Protein AF-A0A7K4X8F5-F1 (afdb_monomer)

Solvent-accessible surface area (backbone atoms only — not comparable to full-atom values): 5891 Å² total; per-residue (Å²): 111,44,58,84,70,80,42,56,49,56,74,64,59,30,58,69,55,46,54,52,52,53,51,60,56,67,73,46,94,66,70,74,73,39,79,41,79,40,18,40,32,22,50,55,76,41,48,46,36,87,91,41,64,58,34,53,42,44,71,49,78,62,76,91,75,71,66,54,91,43,76,33,70,70,69,45,62,57,94,67,77,79,73,85,48,26,86,57,60,47,74,48,64,50,73,51,117

Nearest PDB structures (foldseek):
  8a59-assembly1_A-2  TM=7.654E-01  e=1.125E-05  Homo sapiens
  8ivd-assembly1_A  TM=7.582E-01  e=3.965E-05  Homo sapiens
  8ivd-assembly2_B  TM=7.681E-01  e=1.072E-04  Homo sapiens
  7t4r-assembly1_A  TM=6.699E-01  e=9.942E-02  Homo sapiens

Structure (mmCIF, N/CA/C/O backbone):
data_AF-A0A7K4X8F5-F1
#
_entry.id   AF-A0A7K4X8F5-F1
#
loop_
_atom_site.group_PDB
_atom_site.id
_atom_site.type_symbol
_atom_site.label_atom_id
_atom_site.label_alt_id
_atom_site.label_comp_id
_atom_site.label_asym_id
_atom_site.label_entity_id
_atom_site.label_seq_id
_atom_site.pdbx_PDB_ins_code
_atom_site.Cartn_x
_atom_site.Cartn_y
_atom_site.Cartn_z
_atom_site.occupancy
_atom_site.B_iso_or_equiv
_atom_site.auth_seq_id
_atom_site.auth_comp_id
_atom_site.auth_asym_id
_atom_site.auth_atom_id
_atom_site.pdbx_PDB_model_num
ATOM 1 N N . ALA A 1 1 ? -14.764 1.857 -6.145 1.00 89.81 1 ALA A N 1
ATOM 2 C CA . ALA A 1 1 ? -15.456 2.169 -4.877 1.00 89.81 1 ALA A CA 1
ATOM 3 C C . ALA A 1 1 ? -15.006 3.513 -4.306 1.00 89.81 1 ALA A C 1
ATOM 5 O O . ALA A 1 1 ? -15.840 4.403 -4.241 1.00 89.81 1 ALA A O 1
ATOM 6 N N . CYS A 1 2 ? -13.728 3.702 -3.942 1.00 91.25 2 CYS A N 1
ATOM 7 C CA . CYS A 1 2 ? -13.245 5.007 -3.453 1.00 91.25 2 CYS A CA 1
ATOM 8 C C . CYS A 1 2 ? -13.391 6.116 -4.504 1.00 91.25 2 CYS A C 1
ATOM 10 O O . CYS A 1 2 ? -13.965 7.157 -4.214 1.00 91.25 2 CYS A O 1
ATOM 12 N N . ASP A 1 3 ? -12.986 5.829 -5.742 1.00 90.31 3 ASP A N 1
ATOM 13 C CA . ASP A 1 3 ? -13.074 6.765 -6.871 1.00 90.31 3 ASP A CA 1
ATOM 14 C C . ASP A 1 3 ? -14.508 7.277 -7.119 1.00 90.31 3 ASP A C 1
ATOM 16 O O . ASP A 1 3 ? -14.761 8.473 -7.214 1.00 90.31 3 ASP A O 1
ATOM 20 N N . GLN A 1 4 ? -15.498 6.380 -7.039 1.00 94.06 4 GLN A N 1
ATOM 21 C CA . GLN A 1 4 ? -16.928 6.719 -7.137 1.00 94.06 4 GLN A CA 1
ATOM 22 C C . GLN A 1 4 ? -17.409 7.676 -6.032 1.00 94.06 4 GLN A C 1
ATOM 24 O O . GLN A 1 4 ? -18.453 8.309 -6.172 1.00 94.06 4 GLN A O 1
ATOM 29 N N . ARG A 1 5 ? -16.666 7.775 -4.925 1.00 93.50 5 ARG A N 1
ATOM 30 C CA . ARG A 1 5 ? -16.923 8.685 -3.801 1.00 93.50 5 ARG A CA 1
ATOM 31 C C . ARG A 1 5 ? -16.003 9.910 -3.826 1.00 93.50 5 ARG A C 1
ATOM 33 O O . ARG A 1 5 ? -15.906 10.594 -2.813 1.00 93.50 5 ARG A O 1
ATOM 40 N N . ARG A 1 6 ? -15.361 10.198 -4.967 1.00 89.75 6 ARG A N 1
ATOM 41 C CA . ARG A 1 6 ? -14.396 11.298 -5.149 1.00 89.75 6 ARG A CA 1
ATOM 42 C C . ARG A 1 6 ? -13.201 11.211 -4.192 1.00 89.75 6 ARG A C 1
ATOM 44 O O . ARG A 1 6 ? -12.725 12.228 -3.700 1.00 89.75 6 ARG A O 1
ATOM 51 N N . GLY A 1 7 ? -12.745 9.994 -3.910 1.00 88.06 7 GLY A N 1
ATOM 52 C CA . GLY A 1 7 ? -11.540 9.736 -3.125 1.00 88.06 7 GLY A CA 1
ATOM 53 C C . GLY A 1 7 ? -10.663 8.670 -3.774 1.00 88.06 7 GLY A C 1
ATOM 54 O O . GLY A 1 7 ? -11.037 8.055 -4.769 1.00 88.06 7 GLY A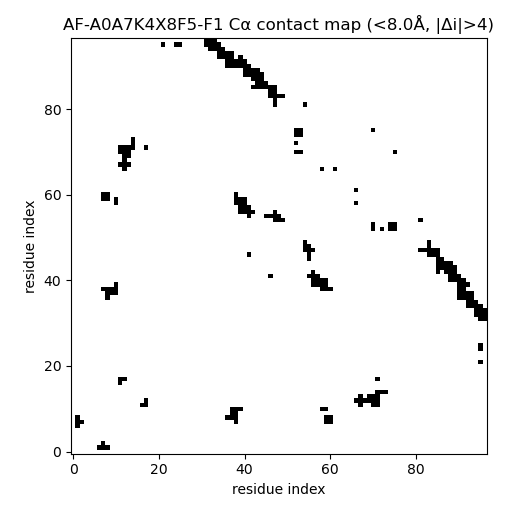 O 1
ATOM 55 N N . SER A 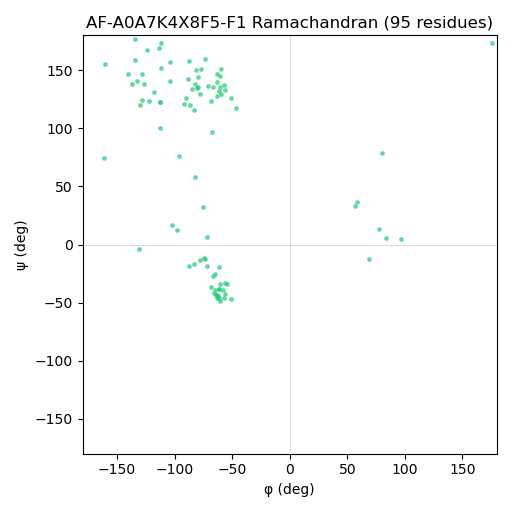1 8 ? -9.508 8.397 -3.180 1.00 90.31 8 SER A N 1
ATOM 56 C CA . SER A 1 8 ? -8.594 7.339 -3.617 1.00 90.31 8 SER A CA 1
ATOM 57 C C . SER A 1 8 ? -8.533 6.206 -2.591 1.00 90.31 8 SER A C 1
ATOM 59 O O . SER A 1 8 ? -9.105 6.287 -1.502 1.00 90.31 8 SER A O 1
ATOM 61 N N . LEU A 1 9 ? -7.839 5.117 -2.927 1.00 91.69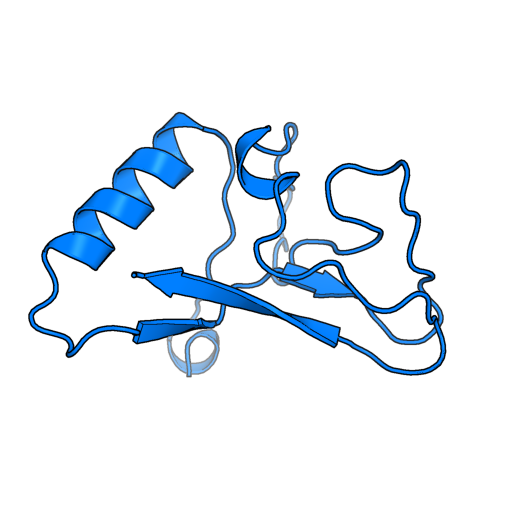 9 LEU A N 1
ATOM 62 C CA . LEU A 1 9 ? -7.343 4.233 -1.874 1.00 91.69 9 LEU A CA 1
ATOM 63 C C . LEU A 1 9 ? -6.385 5.028 -0.973 1.00 91.69 9 LEU A C 1
ATOM 65 O O . LEU A 1 9 ? -5.673 5.911 -1.456 1.00 91.69 9 LEU A O 1
ATOM 69 N N . ALA A 1 10 ? -6.396 4.720 0.323 1.00 88.75 10 ALA A N 1
ATOM 70 C CA . ALA A 1 10 ? -5.602 5.445 1.306 1.00 88.75 10 ALA A CA 1
ATOM 71 C C . ALA A 1 10 ? -4.100 5.294 1.028 1.00 88.75 10 ALA A C 1
ATOM 73 O O . ALA A 1 10 ? -3.623 4.204 0.694 1.00 88.75 10 ALA A O 1
ATOM 74 N N . TRP A 1 11 ? -3.371 6.388 1.196 1.00 88.31 11 TRP A N 1
ATOM 75 C CA . TRP A 1 11 ? -1.917 6.425 1.313 1.00 88.31 11 TRP A CA 1
ATOM 76 C C . TRP A 1 11 ? -1.550 6.874 2.727 1.00 88.31 11 TRP A C 1
ATOM 78 O O . TRP A 1 11 ? -2.429 7.259 3.491 1.00 88.31 11 TRP A O 1
ATOM 88 N N . VAL A 1 12 ? -0.275 6.752 3.095 1.00 87.12 12 VAL A N 1
ATOM 89 C CA . VAL A 1 12 ? 0.201 7.100 4.439 1.00 87.12 12 VAL A CA 1
ATOM 90 C C . VAL A 1 12 ? 1.399 8.033 4.321 1.00 87.12 12 VAL A C 1
ATOM 92 O O . VAL A 1 12 ? 2.379 7.708 3.647 1.00 87.12 12 VAL A O 1
ATOM 95 N N . SER A 1 13 ? 1.301 9.188 4.967 1.00 82.12 13 SER A N 1
ATOM 96 C CA . SER A 1 13 ? 2.224 10.316 4.895 1.00 82.12 13 SER A CA 1
ATOM 97 C C . SER A 1 13 ? 3.387 10.224 5.882 1.00 82.12 13 SER A C 1
ATOM 99 O O . SER A 1 13 ? 4.369 10.943 5.720 1.00 82.12 13 SER A O 1
ATOM 101 N N . GLY A 1 14 ? 3.267 9.397 6.927 1.00 86.75 14 GLY A N 1
ATOM 102 C CA . GLY A 1 14 ? 4.247 9.300 8.008 1.00 86.75 14 GLY A CA 1
ATOM 103 C C . GLY A 1 14 ? 3.828 8.346 9.133 1.00 86.75 14 GLY A C 1
ATOM 104 O O . GLY A 1 14 ? 2.712 7.825 9.151 1.00 86.75 14 GLY A O 1
ATOM 105 N N . GLU A 1 15 ? 4.737 8.111 10.082 1.00 88.69 15 GLU A N 1
ATOM 106 C CA . GLU A 1 15 ? 4.515 7.216 11.234 1.00 88.69 15 GLU A CA 1
ATOM 107 C C . GLU A 1 15 ? 3.305 7.598 12.114 1.00 88.69 15 GLU A C 1
ATOM 109 O O . GLU A 1 15 ? 2.572 6.694 12.534 1.00 88.69 15 GLU A O 1
ATOM 114 N N . PRO A 1 16 ? 3.027 8.895 12.388 1.00 90.56 16 PRO A N 1
ATOM 115 C CA . PRO A 1 16 ? 1.857 9.266 13.182 1.00 90.56 16 PRO A CA 1
ATOM 116 C C . PRO A 1 16 ? 0.539 8.874 12.507 1.00 90.56 16 PRO A C 1
ATOM 118 O O . PRO A 1 16 ? -0.340 8.314 13.159 1.00 90.56 16 PRO A O 1
ATOM 121 N N . GLU A 1 17 ? 0.414 9.110 11.195 1.00 90.19 17 GLU A N 1
ATOM 122 C CA . GLU A 1 17 ? -0.783 8.723 10.440 1.00 90.19 17 GLU A CA 1
ATOM 123 C C . GLU A 1 17 ? -0.930 7.201 10.386 1.00 90.19 17 GLU A C 1
ATOM 125 O O . GLU A 1 17 ? -2.027 6.688 10.602 1.00 90.19 17 GLU A O 1
ATOM 130 N N . LEU A 1 18 ? 0.172 6.470 10.179 1.00 88.81 18 LEU A N 1
ATOM 131 C CA . LEU A 1 18 ? 0.151 5.008 10.199 1.00 88.81 18 LEU A CA 1
ATOM 132 C C . LEU A 1 18 ? -0.386 4.472 11.529 1.00 88.81 18 LEU A C 1
ATOM 134 O O . LEU A 1 18 ? -1.237 3.585 11.543 1.00 88.81 18 LEU A O 1
ATOM 138 N N . SER A 1 19 ? 0.100 5.024 12.641 1.00 89.44 19 SER A N 1
ATOM 139 C CA . SER A 1 19 ? -0.295 4.603 13.987 1.00 89.44 19 SER A CA 1
ATOM 140 C C . SER A 1 19 ? -1.780 4.865 14.247 1.00 89.44 19 SER A C 1
ATOM 142 O O . SER A 1 19 ? -2.478 3.986 14.754 1.00 89.44 19 SER A O 1
ATOM 144 N N . LEU A 1 20 ? -2.280 6.040 13.846 1.00 91.81 20 LEU A N 1
ATOM 145 C CA . LEU A 1 20 ? -3.701 6.384 13.946 1.00 91.81 20 LEU A CA 1
ATOM 146 C C . LEU A 1 20 ? -4.568 5.454 13.090 1.00 91.81 20 LEU A C 1
ATOM 148 O O . LEU A 1 20 ? -5.573 4.934 13.572 1.00 91.81 20 LEU A O 1
ATOM 152 N N . LEU A 1 21 ? -4.164 5.200 11.844 1.00 89.94 21 LEU A N 1
ATOM 153 C CA . LEU A 1 21 ? -4.896 4.330 10.926 1.00 89.94 21 LEU A CA 1
ATOM 154 C C . LEU A 1 21 ? -4.976 2.894 11.458 1.00 89.94 21 LEU A C 1
ATOM 156 O O . LEU A 1 21 ? -6.050 2.299 11.438 1.00 89.94 21 LEU A O 1
ATOM 160 N N . LEU A 1 22 ? -3.875 2.344 11.975 1.00 86.81 22 LEU A N 1
ATOM 161 C CA . LEU A 1 22 ? -3.870 1.004 12.567 1.00 86.81 22 LEU A CA 1
ATOM 162 C C . LEU A 1 22 ? -4.738 0.921 13.831 1.00 86.81 22 LEU A C 1
ATOM 164 O O . LEU A 1 22 ? -5.445 -0.071 13.997 1.00 86.81 22 LEU A O 1
ATOM 168 N N . GLY A 1 23 ? -4.731 1.956 14.679 1.00 89.31 23 GLY A N 1
ATOM 169 C CA . GLY A 1 23 ? -5.612 2.039 15.849 1.00 89.31 23 GLY A CA 1
ATOM 170 C C . GLY A 1 23 ? -7.092 2.018 15.461 1.00 89.31 23 GLY A C 1
ATOM 171 O O . GLY A 1 23 ? -7.845 1.181 15.953 1.00 89.31 23 GLY A O 1
ATOM 172 N N . LEU A 1 24 ? -7.484 2.851 14.492 1.00 90.50 24 LEU A N 1
ATOM 173 C CA . LEU A 1 24 ? -8.859 2.895 13.981 1.00 90.50 24 LEU A CA 1
ATOM 174 C C . LEU A 1 24 ? -9.297 1.564 13.357 1.00 90.50 24 LEU A C 1
ATOM 176 O O . LEU A 1 24 ? -10.442 1.148 13.521 1.00 90.50 24 LEU A O 1
ATOM 180 N N . LEU A 1 25 ? -8.400 0.876 12.643 1.00 88.12 25 LEU A N 1
ATOM 181 C CA . LEU A 1 25 ? -8.696 -0.447 12.092 1.00 88.12 25 LEU A CA 1
ATOM 182 C C . LEU A 1 25 ? -8.845 -1.507 13.192 1.00 88.12 25 LEU A C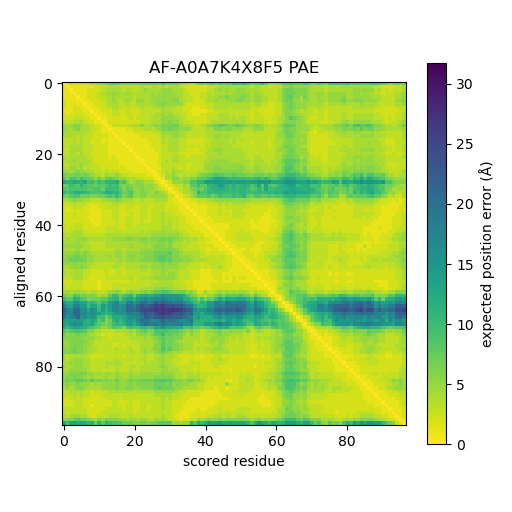 1
ATOM 184 O O . LEU A 1 25 ? -9.705 -2.378 13.068 1.00 88.12 25 LEU A O 1
ATOM 188 N N . ALA A 1 26 ? -8.057 -1.431 14.266 1.00 85.94 26 ALA A N 1
ATOM 189 C CA . ALA A 1 26 ? -8.139 -2.356 15.397 1.00 85.94 26 ALA A CA 1
ATOM 190 C C . ALA A 1 26 ? -9.448 -2.227 16.196 1.00 85.94 26 ALA A C 1
ATOM 192 O O . ALA A 1 26 ? -9.908 -3.206 16.777 1.00 85.94 26 ALA A O 1
ATOM 193 N N . GLU A 1 27 ? -10.078 -1.051 16.190 1.00 88.06 27 GLU A N 1
ATOM 194 C CA . GLU A 1 27 ? -11.398 -0.830 16.799 1.00 88.06 27 GLU A CA 1
ATOM 195 C C . GLU A 1 27 ? -12.551 -1.434 15.979 1.00 88.06 27 GLU A C 1
ATOM 197 O O . GLU A 1 27 ? -13.684 -1.532 16.459 1.00 88.06 27 GLU A O 1
ATOM 202 N N . THR A 1 28 ? -12.295 -1.857 14.737 1.00 84.12 28 THR A N 1
ATOM 203 C CA . THR A 1 28 ? -13.332 -2.489 13.919 1.00 84.12 28 THR A CA 1
ATOM 204 C C . THR A 1 28 ? -13.658 -3.888 14.444 1.00 84.12 28 THR A C 1
ATOM 206 O O . THR A 1 28 ? -12.775 -4.693 14.717 1.00 84.12 28 THR A O 1
ATOM 209 N N . ALA A 1 29 ? -14.948 -4.230 14.520 1.00 78.81 29 ALA A N 1
ATOM 210 C CA . ALA A 1 29 ? -15.414 -5.569 14.904 1.00 78.81 29 ALA A CA 1
ATOM 211 C C . ALA A 1 29 ? -15.237 -6.616 13.777 1.00 78.81 29 ALA A C 1
ATOM 213 O O . ALA A 1 29 ? -16.068 -7.513 13.608 1.00 78.81 29 ALA A O 1
ATOM 214 N N . LEU A 1 30 ? -14.195 -6.474 12.952 1.00 83.50 30 LEU A N 1
ATOM 215 C CA . LEU A 1 30 ? -13.909 -7.388 11.854 1.00 83.50 30 LEU A CA 1
ATOM 216 C C . LEU A 1 30 ? -13.188 -8.639 12.383 1.00 83.50 30 LEU A C 1
ATOM 218 O O . LEU A 1 30 ? -12.236 -8.515 13.152 1.00 83.50 30 LEU A O 1
ATOM 222 N N . PRO A 1 31 ? -13.592 -9.852 11.961 1.00 83.62 31 PRO A N 1
ATOM 223 C CA . PRO A 1 31 ? -12.869 -11.068 12.310 1.00 83.62 31 PRO A CA 1
ATOM 224 C C . PRO A 1 31 ? -11.424 -11.024 11.799 1.00 83.62 31 PRO A C 1
ATOM 226 O O . PRO A 1 31 ? -11.186 -10.770 10.616 1.00 83.62 31 PRO A O 1
ATOM 229 N N . ALA A 1 32 ? -10.462 -11.305 12.679 1.00 84.00 32 ALA A N 1
ATOM 230 C CA . ALA A 1 32 ? -9.054 -11.394 12.313 1.00 84.00 32 ALA A CA 1
ATOM 231 C C . ALA A 1 32 ? -8.717 -12.761 11.665 1.00 84.00 32 ALA A C 1
ATOM 233 O O . ALA A 1 32 ? -9.251 -13.789 12.095 1.00 84.00 32 ALA A O 1
ATOM 234 N N . PRO A 1 33 ? -7.813 -12.810 10.661 1.00 85.88 33 PRO A N 1
ATOM 235 C CA . PRO A 1 33 ? -7.100 -11.674 10.080 1.00 85.88 33 PRO A CA 1
ATOM 236 C C . PRO A 1 33 ? -7.956 -10.899 9.066 1.00 85.88 33 PRO A C 1
ATOM 238 O O . PRO A 1 33 ? -8.559 -11.491 8.170 1.00 85.88 33 PRO A O 1
ATOM 241 N N . ALA A 1 34 ? -7.923 -9.568 9.149 1.00 88.88 34 ALA A N 1
ATOM 242 C CA . 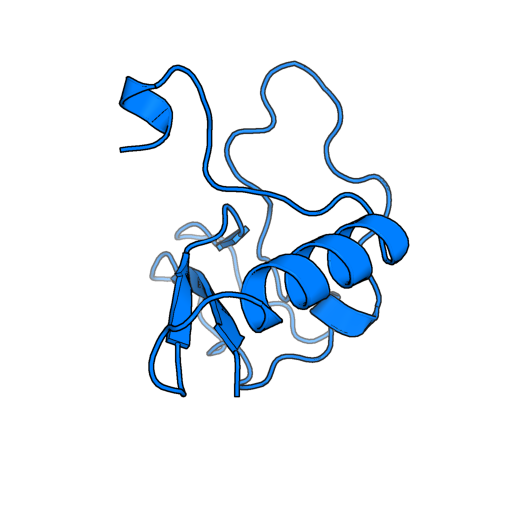ALA A 1 34 ? -8.583 -8.684 8.189 1.00 88.88 34 ALA A CA 1
ATOM 243 C C . ALA A 1 34 ? -7.557 -8.058 7.230 1.00 88.88 34 ALA A C 1
ATOM 245 O O . ALA A 1 34 ? -6.445 -7.704 7.630 1.00 88.88 34 ALA A O 1
ATOM 246 N N . LEU A 1 35 ? -7.924 -7.936 5.951 1.00 91.19 35 LEU A N 1
ATOM 247 C CA . LEU A 1 35 ? -7.077 -7.366 4.900 1.00 91.19 35 LEU A CA 1
ATOM 248 C C . LEU A 1 35 ? -7.732 -6.117 4.314 1.00 91.19 35 LEU A C 1
ATOM 250 O O . LEU A 1 35 ? -8.893 -6.152 3.907 1.00 91.19 35 LEU A O 1
ATOM 254 N N . PHE A 1 36 ? -6.959 -5.040 4.209 1.00 91.62 36 PHE A N 1
ATOM 255 C CA . PHE A 1 36 ? -7.421 -3.755 3.697 1.00 91.62 36 PHE A CA 1
ATOM 256 C C . PHE A 1 36 ? -6.571 -3.334 2.503 1.00 91.62 36 PHE A C 1
ATOM 258 O O . PHE A 1 36 ? -5.348 -3.233 2.602 1.00 91.62 36 PHE A O 1
ATOM 265 N N . TRP A 1 37 ? -7.214 -3.081 1.362 1.00 94.00 37 TRP A N 1
ATOM 266 C CA . TRP A 1 37 ? -6.539 -2.507 0.200 1.00 94.00 37 TRP A CA 1
ATOM 267 C C . TRP A 1 37 ? -6.097 -1.073 0.486 1.00 94.00 37 TRP A C 1
ATOM 269 O O . TRP A 1 37 ? -6.878 -0.265 0.985 1.00 94.00 37 TRP A O 1
ATOM 279 N N . VAL A 1 38 ? -4.864 -0.753 0.103 1.00 92.44 38 VAL A N 1
ATOM 280 C CA . VAL A 1 38 ? -4.295 0.599 0.160 1.00 92.44 38 VAL A CA 1
ATOM 281 C C . VAL A 1 38 ? -3.808 1.026 -1.220 1.00 92.44 38 VAL A C 1
ATOM 283 O O . VAL A 1 38 ? -3.694 0.206 -2.131 1.00 92.44 38 VAL A O 1
ATOM 286 N N . GLY A 1 39 ? -3.509 2.312 -1.387 1.00 92.69 39 GLY A N 1
ATOM 287 C CA . GLY A 1 39 ? -3.062 2.892 -2.653 1.00 92.69 39 GLY A CA 1
ATOM 288 C C . GLY A 1 39 ? -1.642 2.499 -3.062 1.00 92.69 39 GLY A C 1
ATOM 289 O O . GLY A 1 39 ? -1.128 3.051 -4.023 1.00 92.69 39 GLY A O 1
ATOM 290 N N . LEU A 1 40 ? -0.983 1.583 -2.350 1.00 93.25 40 LEU A N 1
ATOM 291 C CA . LEU A 1 40 ? 0.394 1.188 -2.621 1.00 93.25 40 LEU A CA 1
ATOM 292 C C . LEU A 1 40 ? 0.449 0.134 -3.735 1.00 93.25 40 LEU A C 1
ATOM 294 O O . LEU A 1 40 ? -0.028 -0.998 -3.577 1.00 93.25 40 LEU A O 1
ATOM 298 N N . LYS A 1 41 ? 1.065 0.491 -4.861 1.00 94.25 41 LYS A N 1
ATOM 299 C CA . LYS A 1 41 ? 1.113 -0.337 -6.068 1.00 94.25 41 LYS A CA 1
ATOM 300 C C . LYS A 1 41 ? 2.478 -0.267 -6.734 1.00 94.25 41 LYS A C 1
ATOM 302 O O . LYS A 1 41 ? 3.149 0.757 -6.735 1.00 94.25 41 LYS A O 1
ATOM 307 N N . ARG A 1 42 ? 2.878 -1.375 -7.345 1.00 94.94 42 ARG A N 1
ATOM 308 C CA . ARG A 1 42 ? 3.988 -1.440 -8.289 1.00 94.94 42 ARG A CA 1
ATOM 309 C C . ARG A 1 42 ? 3.423 -1.757 -9.661 1.00 94.94 42 ARG A C 1
ATOM 311 O O . ARG A 1 42 ? 2.755 -2.780 -9.831 1.00 94.94 42 ARG A O 1
ATOM 318 N N . ASN A 1 43 ? 3.691 -0.897 -10.632 1.00 94.75 43 ASN A N 1
ATOM 319 C CA . ASN A 1 43 ? 3.231 -1.095 -12.000 1.00 94.75 43 ASN A CA 1
ATOM 320 C C . ASN A 1 43 ? 4.024 -2.209 -12.702 1.00 94.75 43 ASN A C 1
ATOM 322 O O . ASN A 1 43 ? 5.124 -2.582 -12.286 1.00 94.75 43 ASN A O 1
ATOM 326 N N . ALA A 1 44 ? 3.453 -2.774 -13.770 1.00 95.38 44 ALA A N 1
ATOM 327 C CA . ALA A 1 44 ? 4.240 -3.599 -14.683 1.00 95.38 44 ALA A CA 1
ATOM 328 C C . ALA A 1 44 ? 5.384 -2.745 -15.258 1.00 95.38 44 ALA A C 1
ATOM 330 O O . ALA A 1 44 ? 5.243 -1.530 -15.368 1.00 95.38 44 ALA A O 1
ATOM 331 N N . SER A 1 45 ? 6.509 -3.369 -15.598 1.00 94.94 45 SER A N 1
ATOM 332 C CA . SER A 1 45 ? 7.809 -2.760 -15.936 1.00 94.94 45 SER A CA 1
ATOM 333 C C . SER A 1 45 ? 8.568 -2.072 -14.789 1.00 94.94 45 SER A C 1
ATOM 335 O O . SER A 1 45 ? 9.770 -1.855 -14.922 1.00 94.94 45 SER A O 1
ATOM 337 N N . THR A 1 46 ? 7.949 -1.830 -13.628 1.00 94.75 46 THR A N 1
ATOM 338 C CA . THR A 1 46 ? 8.664 -1.375 -12.424 1.00 94.75 46 THR A CA 1
ATOM 339 C C . THR A 1 46 ? 9.198 -2.581 -11.647 1.00 94.75 46 THR A C 1
ATOM 341 O O . THR A 1 46 ? 8.437 -3.459 -11.227 1.00 94.75 46 THR A O 1
ATOM 344 N N . CYS A 1 47 ? 10.517 -2.653 -11.467 1.00 94.25 47 CYS A N 1
ATOM 345 C CA . CYS A 1 47 ? 11.183 -3.768 -10.794 1.00 94.25 47 CYS A CA 1
ATOM 346 C C . CYS A 1 47 ? 11.053 -3.707 -9.268 1.00 94.25 47 CYS A C 1
ATOM 348 O O . CYS A 1 47 ? 11.004 -2.638 -8.666 1.00 94.25 47 CYS A O 1
ATOM 350 N N . THR A 1 48 ? 11.071 -4.877 -8.622 1.00 95.44 48 THR A N 1
ATOM 351 C CA . THR A 1 48 ? 11.334 -4.947 -7.179 1.00 95.44 48 THR A CA 1
ATOM 352 C C . THR A 1 48 ? 12.779 -4.563 -6.892 1.00 95.44 48 THR A C 1
ATOM 354 O O . THR A 1 48 ? 13.693 -5.239 -7.365 1.00 95.44 48 THR A O 1
ATOM 357 N N . HIS A 1 49 ? 12.989 -3.561 -6.045 1.00 93.31 49 HIS A N 1
ATOM 358 C CA . HIS A 1 49 ? 14.312 -3.192 -5.541 1.00 93.31 49 HIS A CA 1
ATOM 359 C C . HIS A 1 49 ? 14.383 -3.479 -4.039 1.00 93.31 49 HIS A C 1
ATOM 361 O O . HIS A 1 49 ? 13.865 -2.700 -3.249 1.00 93.31 49 HIS A O 1
ATOM 367 N N . ALA A 1 50 ? 14.992 -4.606 -3.650 1.00 90.81 50 ALA A N 1
ATOM 368 C CA . ALA A 1 50 ? 15.028 -5.077 -2.255 1.00 90.81 50 ALA A CA 1
ATOM 369 C C . ALA A 1 50 ? 15.573 -4.028 -1.268 1.00 90.81 50 ALA A C 1
ATOM 371 O O . ALA A 1 50 ? 15.088 -3.913 -0.149 1.00 90.81 50 ALA A O 1
ATOM 372 N N . GLU A 1 51 ? 16.518 -3.215 -1.731 1.00 90.12 51 GLU A N 1
ATOM 373 C CA . GLU A 1 51 ? 17.185 -2.191 -0.924 1.00 90.12 51 GLU A CA 1
ATOM 374 C C . GLU A 1 51 ? 16.340 -0.921 -0.721 1.00 90.12 51 GLU A C 1
ATOM 376 O O . GLU A 1 51 ? 16.664 -0.081 0.113 1.00 90.12 51 GLU A O 1
ATOM 381 N N . GLN A 1 52 ? 15.253 -0.743 -1.482 1.00 90.44 52 GLN A N 1
ATOM 382 C CA . GLN A 1 52 ? 14.373 0.420 -1.346 1.00 90.44 52 GLN A CA 1
ATOM 383 C C . GLN A 1 52 ? 13.285 0.155 -0.296 1.00 90.44 52 GLN A C 1
ATOM 385 O O . GLN A 1 52 ? 12.721 -0.944 -0.288 1.00 90.44 52 GLN A O 1
ATOM 390 N N . PRO A 1 53 ? 12.885 1.146 0.526 1.00 88.94 53 PRO A N 1
ATOM 391 C CA . PRO A 1 53 ? 11.907 0.953 1.603 1.00 88.94 53 PRO A CA 1
ATOM 392 C C . PRO A 1 53 ? 10.605 0.275 1.153 1.00 88.94 53 PRO A C 1
ATOM 394 O O . PRO A 1 53 ? 10.180 -0.712 1.746 1.00 88.94 53 PRO A O 1
ATOM 397 N N . LEU A 1 54 ? 10.019 0.730 0.042 1.00 92.56 54 LEU A N 1
ATOM 398 C CA . LEU A 1 54 ? 8.775 0.176 -0.507 1.00 92.56 54 LEU A CA 1
ATOM 399 C C . LEU A 1 54 ? 9.000 -0.824 -1.640 1.00 92.56 54 LEU A C 1
ATOM 401 O O . LEU A 1 54 ? 8.054 -1.189 -2.327 1.00 92.56 54 LEU A O 1
ATOM 405 N N . ARG A 1 55 ? 10.234 -1.287 -1.861 1.00 94.94 55 ARG A N 1
ATOM 406 C CA . ARG A 1 55 ? 10.542 -2.349 -2.832 1.00 94.94 55 ARG A CA 1
ATOM 407 C C . ARG A 1 55 ? 10.082 -2.044 -4.264 1.00 94.94 55 ARG A C 1
ATOM 409 O O . ARG A 1 55 ? 9.706 -2.956 -5.002 1.00 94.94 55 ARG A O 1
ATOM 416 N N . GLY A 1 56 ? 10.106 -0.771 -4.659 1.00 93.25 56 GLY A N 1
ATOM 417 C CA . GLY A 1 56 ? 9.638 -0.293 -5.965 1.00 93.25 56 GLY A CA 1
ATOM 418 C C . GLY A 1 56 ? 8.128 -0.035 -6.062 1.00 93.25 56 GLY A C 1
ATOM 419 O O . GLY A 1 56 ? 7.645 0.254 -7.152 1.00 93.25 56 GLY A O 1
ATOM 420 N N . PHE A 1 57 ? 7.371 -0.149 -4.967 1.00 94.19 57 PHE A N 1
ATOM 421 C CA . PHE A 1 57 ? 5.979 0.300 -4.913 1.00 94.19 57 PHE A CA 1
ATOM 422 C C . PHE A 1 57 ? 5.903 1.815 -4.673 1.00 94.19 57 PHE A C 1
ATOM 424 O O . PHE A 1 57 ? 6.751 2.391 -3.991 1.00 94.19 57 PHE A O 1
ATOM 431 N N . SER A 1 58 ? 4.847 2.433 -5.191 1.00 90.69 58 SER A N 1
ATOM 432 C CA . SER A 1 58 ? 4.514 3.849 -5.042 1.00 90.69 58 SER A CA 1
ATOM 433 C C . SER A 1 58 ? 3.033 4.024 -4.703 1.00 90.69 58 SER A C 1
ATOM 435 O O . SER A 1 58 ? 2.217 3.137 -4.961 1.00 90.69 58 SER A O 1
ATOM 437 N N . TRP A 1 59 ? 2.680 5.166 -4.118 1.00 90.00 59 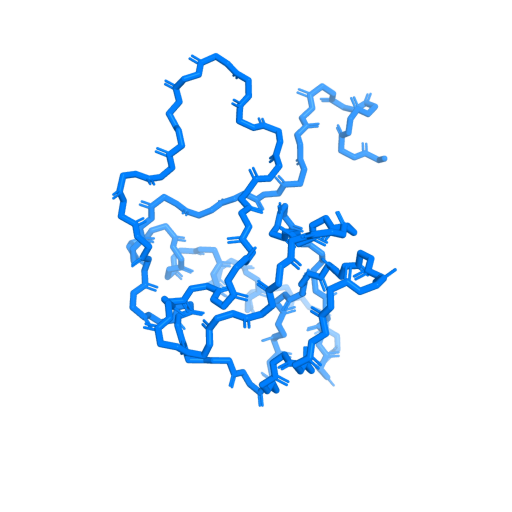TRP A N 1
ATOM 438 C CA . TRP A 1 59 ? 1.292 5.520 -3.827 1.00 90.00 59 TRP A CA 1
ATOM 439 C C . TRP A 1 59 ? 0.574 6.008 -5.091 1.00 90.00 59 TRP A C 1
ATOM 441 O O . TRP A 1 59 ? 1.069 6.889 -5.790 1.00 90.00 59 TRP A O 1
ATOM 451 N N . GLU A 1 60 ? -0.594 5.443 -5.380 1.00 86.56 60 GLU A N 1
ATOM 452 C CA . GLU A 1 60 ? -1.495 5.877 -6.453 1.00 86.56 60 GLU A CA 1
ATOM 453 C C . GLU A 1 60 ? -2.441 6.980 -5.946 1.00 86.56 60 GLU A C 1
ATOM 455 O O . GLU A 1 60 ? -2.722 7.072 -4.751 1.00 86.56 60 GLU A O 1
ATOM 460 N N . GLY A 1 61 ? -2.987 7.790 -6.858 1.00 72.44 61 GLY A N 1
ATOM 461 C CA . GLY A 1 61 ? -3.989 8.811 -6.515 1.00 72.44 61 GLY A CA 1
ATOM 462 C C . GLY A 1 61 ? -3.425 10.075 -5.861 1.00 72.44 61 GLY A C 1
ATOM 463 O O . GLY A 1 61 ? -4.187 10.884 -5.343 1.00 72.44 61 GLY A O 1
ATOM 464 N N . VAL A 1 62 ? -2.105 10.269 -5.910 1.00 70.12 62 VAL A N 1
ATOM 465 C CA . VAL A 1 62 ? -1.437 11.512 -5.503 1.00 70.12 62 VAL A CA 1
ATOM 466 C C . VAL A 1 62 ? -1.499 12.538 -6.649 1.00 70.12 62 VAL A C 1
ATOM 468 O O . VAL A 1 62 ? -0.478 12.977 -7.177 1.00 70.12 62 VAL A O 1
ATOM 471 N N . GLU A 1 63 ? -2.698 12.896 -7.100 1.00 55.75 63 GLU A N 1
ATOM 472 C CA . GLU A 1 63 ? -2.876 14.033 -8.011 1.00 55.75 63 GLU A CA 1
ATOM 473 C C . GLU A 1 63 ? -2.968 15.326 -7.186 1.00 55.75 63 GLU A C 1
ATOM 475 O O . GLU A 1 63 ? -3.657 15.372 -6.171 1.00 55.75 63 GLU A O 1
ATOM 480 N N . GLY A 1 64 ? -2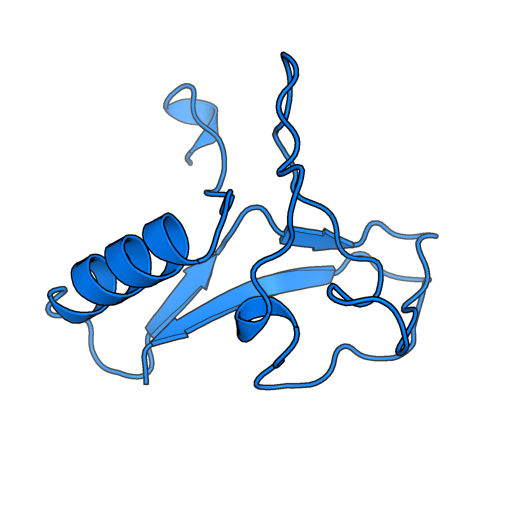.251 16.381 -7.587 1.00 54.19 64 GLY A N 1
ATOM 481 C CA . GLY A 1 6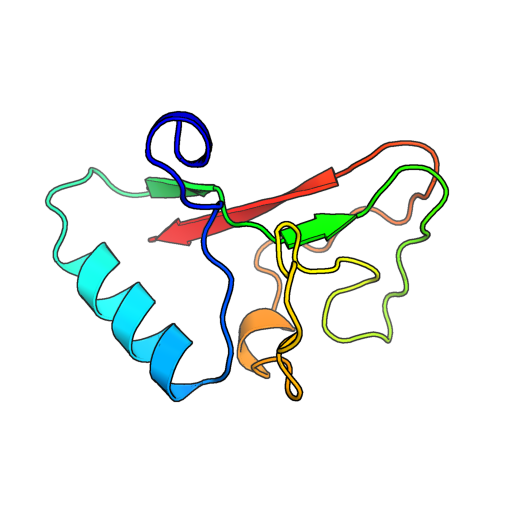4 ? -2.288 17.680 -6.892 1.00 54.19 64 GLY A CA 1
ATOM 482 C C . GLY A 1 64 ? -1.163 17.942 -5.884 1.00 54.19 64 GLY A C 1
ATOM 483 O O . GLY A 1 64 ? -1.144 19.006 -5.278 1.00 54.19 64 GLY A O 1
ATOM 484 N N . GLY A 1 65 ? -0.185 17.037 -5.771 1.00 53.56 65 GLY A N 1
ATOM 485 C CA . GLY A 1 65 ? 1.106 17.342 -5.154 1.00 53.56 65 GLY A CA 1
ATOM 486 C C . GLY A 1 65 ? 1.124 17.331 -3.628 1.00 53.56 65 GLY A C 1
ATOM 487 O O . GLY A 1 65 ? 1.220 18.376 -3.009 1.00 53.56 65 GLY A O 1
ATOM 488 N N . THR A 1 66 ? 1.184 16.133 -3.054 1.00 57.12 66 THR A N 1
ATOM 489 C CA . THR A 1 66 ? 1.994 15.814 -1.864 1.00 57.12 66 THR A CA 1
ATOM 490 C C . THR A 1 66 ? 2.149 14.299 -1.816 1.00 57.12 66 THR A C 1
ATOM 492 O O . THR A 1 66 ? 1.508 13.601 -1.036 1.00 57.12 66 THR A O 1
ATOM 495 N N . ALA A 1 67 ? 2.998 13.753 -2.693 1.00 56.69 67 ALA A N 1
ATOM 496 C CA . ALA A 1 67 ? 3.487 12.399 -2.447 1.00 56.69 67 ALA A CA 1
ATOM 497 C C . ALA A 1 67 ? 4.162 12.426 -1.068 1.00 56.69 67 ALA A C 1
ATOM 499 O O . ALA A 1 67 ? 4.861 13.409 -0.795 1.00 56.69 67 ALA A O 1
ATOM 500 N N . PRO A 1 68 ? 3.948 11.422 -0.198 1.00 64.12 68 PRO A N 1
ATOM 501 C CA . PRO A 1 68 ? 4.615 11.362 1.095 1.00 64.12 68 PRO A CA 1
ATOM 502 C C . PRO A 1 68 ? 6.106 11.647 0.923 1.00 64.12 68 PRO A C 1
ATOM 504 O O . PRO A 1 68 ? 6.791 10.925 0.197 1.00 64.12 68 PRO A O 1
ATOM 507 N N . GLN A 1 69 ? 6.592 12.733 1.533 1.00 60.34 69 GLN A N 1
ATOM 508 C CA . GLN A 1 69 ? 8.018 13.073 1.493 1.00 60.34 69 GLN A CA 1
ATOM 509 C C . GLN A 1 69 ? 8.845 12.012 2.224 1.00 60.34 69 GLN A C 1
ATOM 511 O O . GLN A 1 69 ? 10.012 11.800 1.902 1.00 60.34 69 GLN A O 1
ATOM 516 N N . GLU A 1 70 ? 8.213 11.309 3.164 1.00 74.19 70 GLU A N 1
ATOM 517 C CA . GLU A 1 70 ? 8.816 10.273 3.979 1.00 74.19 70 GLU A CA 1
ATOM 518 C C . GLU A 1 70 ? 7.999 8.985 3.884 1.00 74.19 70 GLU A C 1
ATOM 520 O O . GLU A 1 70 ? 6.768 8.985 3.908 1.00 74.19 70 GLU A O 1
ATOM 525 N N . VAL A 1 71 ? 8.703 7.860 3.775 1.00 83.56 71 VAL A N 1
ATOM 526 C CA . VAL A 1 71 ? 8.101 6.537 3.921 1.00 83.56 71 VAL A CA 1
ATOM 527 C C . VAL A 1 71 ? 8.229 6.144 5.391 1.00 83.56 71 VAL A C 1
ATOM 529 O O . VAL A 1 71 ? 9.365 6.037 5.859 1.00 83.56 71 VAL A O 1
ATOM 532 N N . PRO A 1 72 ? 7.121 5.871 6.107 1.00 87.00 72 PRO A N 1
ATOM 533 C CA . PRO A 1 72 ? 7.191 5.308 7.451 1.00 87.00 72 PRO A CA 1
ATOM 534 C C . PRO A 1 72 ? 8.093 4.065 7.455 1.00 87.00 72 PRO A C 1
ATOM 536 O O . PRO A 1 72 ? 7.885 3.133 6.672 1.00 87.00 72 PRO A O 1
ATOM 539 N N . ALA A 1 73 ? 9.093 4.031 8.334 1.00 86.06 73 ALA A N 1
ATOM 540 C CA . ALA A 1 73 ? 10.011 2.908 8.484 1.00 86.06 73 ALA A CA 1
ATOM 541 C C . ALA A 1 73 ? 9.262 1.593 8.763 1.00 86.06 73 ALA A C 1
ATOM 543 O O . ALA A 1 73 ? 9.682 0.529 8.292 1.00 86.06 73 ALA A O 1
ATOM 544 N N . ALA A 1 74 ? 8.129 1.659 9.467 1.00 85.81 74 ALA A N 1
ATOM 545 C CA . ALA A 1 74 ? 7.250 0.516 9.691 1.00 85.81 74 ALA A CA 1
ATOM 546 C C . ALA A 1 74 ? 6.694 -0.090 8.384 1.00 85.81 74 ALA A C 1
ATOM 548 O O . ALA A 1 74 ? 6.591 -1.312 8.289 1.00 85.81 74 ALA A O 1
ATOM 549 N N . LEU A 1 75 ? 6.431 0.711 7.341 1.00 87.12 75 LEU A N 1
ATOM 550 C CA . LEU A 1 75 ? 6.000 0.196 6.030 1.00 87.12 75 LEU A CA 1
ATOM 551 C C . LEU A 1 75 ? 7.125 -0.505 5.257 1.00 87.12 75 LEU A C 1
ATOM 553 O O . LEU A 1 75 ? 6.853 -1.303 4.362 1.00 87.12 75 LEU A O 1
ATOM 557 N N . GLY A 1 76 ? 8.387 -0.261 5.617 1.00 87.62 76 GLY A N 1
ATOM 558 C CA . GLY A 1 76 ? 9.528 -1.001 5.073 1.00 87.62 76 GLY A CA 1
ATOM 559 C C . GLY A 1 76 ? 9.654 -2.434 5.606 1.00 87.62 76 GLY A C 1
ATOM 560 O O . GLY A 1 76 ? 10.421 -3.230 5.050 1.00 87.62 76 GLY A O 1
ATOM 561 N N . ARG A 1 77 ? 8.906 -2.776 6.666 1.00 88.94 77 ARG A N 1
ATOM 562 C CA . ARG A 1 77 ? 8.882 -4.097 7.309 1.00 88.94 77 ARG A CA 1
ATOM 563 C C . ARG A 1 77 ? 7.720 -4.929 6.767 1.00 88.94 77 ARG A C 1
ATOM 565 O O . ARG A 1 77 ? 6.691 -5.101 7.414 1.00 88.94 77 ARG A O 1
ATOM 572 N N . TRP A 1 78 ? 7.889 -5.444 5.555 1.00 91.69 78 TRP A N 1
ATOM 573 C CA . TRP A 1 78 ? 6.874 -6.259 4.894 1.00 91.69 78 TRP A CA 1
ATOM 574 C C . TRP A 1 78 ? 6.606 -7.555 5.665 1.00 91.69 78 TRP A C 1
ATOM 576 O O . TRP A 1 78 ? 7.524 -8.327 5.928 1.00 91.69 78 TRP A O 1
ATOM 586 N N . LEU A 1 79 ? 5.333 -7.835 5.965 1.00 91.94 79 LEU A N 1
ATOM 587 C CA . LEU A 1 79 ? 4.932 -9.123 6.545 1.00 91.94 79 LEU A CA 1
ATOM 588 C C . LEU A 1 79 ? 5.266 -10.292 5.605 1.00 91.94 79 LEU A C 1
ATOM 590 O O . LEU A 1 79 ? 5.667 -11.366 6.045 1.00 91.94 79 LEU A O 1
ATOM 594 N N . GLN A 1 80 ? 5.086 -10.073 4.302 1.00 92.56 80 GLN A N 1
ATOM 595 C CA . GLN A 1 80 ? 5.517 -10.980 3.250 1.00 92.56 80 GLN A CA 1
ATOM 596 C C . GLN A 1 80 ? 6.3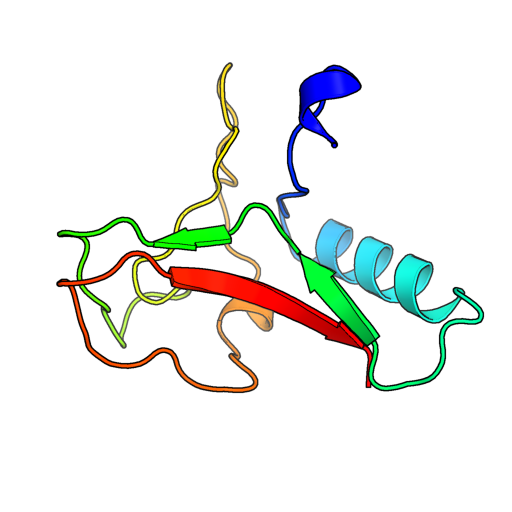01 -10.186 2.210 1.00 92.56 80 GLN A C 1
ATOM 598 O O . GLN A 1 80 ? 5.764 -9.270 1.588 1.00 92.56 80 GLN A O 1
ATOM 603 N N . GLU A 1 81 ? 7.563 -10.562 2.012 1.00 93.75 81 GLU A N 1
ATOM 604 C CA . GLU A 1 81 ? 8.456 -9.864 1.092 1.00 93.75 81 GLU A CA 1
ATOM 605 C C . GLU A 1 81 ? 7.923 -9.922 -0.357 1.00 93.75 81 GLU A C 1
ATOM 607 O O . GLU A 1 81 ? 7.570 -11.007 -0.848 1.00 93.75 81 GLU A O 1
ATOM 612 N N . PRO A 1 82 ? 7.870 -8.788 -1.083 1.00 94.25 82 PRO A N 1
ATOM 613 C CA . PRO A 1 82 ? 7.423 -8.779 -2.466 1.00 94.25 82 PRO A CA 1
ATOM 614 C C . PRO A 1 82 ? 8.297 -9.657 -3.363 1.00 94.25 82 PRO A C 1
ATOM 616 O O . PRO A 1 82 ? 9.526 -9.582 -3.364 1.00 94.25 82 PRO A O 1
ATOM 619 N N . ARG A 1 83 ? 7.658 -10.456 -4.225 1.00 92.75 83 ARG A N 1
ATOM 620 C CA . ARG A 1 83 ? 8.371 -11.251 -5.236 1.00 92.75 83 ARG A CA 1
ATOM 621 C C . ARG A 1 83 ? 9.240 -10.350 -6.118 1.00 92.75 83 ARG A C 1
ATOM 623 O O . ARG A 1 83 ? 8.748 -9.345 -6.640 1.00 92.75 83 ARG A O 1
ATOM 630 N N . ARG A 1 84 ? 10.501 -10.744 -6.339 1.00 93.56 84 ARG A N 1
ATOM 631 C CA . ARG A 1 84 ? 11.441 -10.089 -7.269 1.00 93.56 84 ARG A CA 1
ATOM 632 C C . ARG A 1 84 ? 10.968 -10.272 -8.712 1.00 93.56 84 ARG A C 1
ATOM 634 O O . ARG A 1 84 ? 11.153 -11.330 -9.301 1.00 93.56 84 ARG A O 1
ATOM 641 N N . SER A 1 85 ? 10.266 -9.277 -9.247 1.00 91.81 85 SER A N 1
ATOM 642 C CA . SER A 1 85 ? 9.632 -9.337 -10.566 1.00 91.81 85 SER A CA 1
ATOM 643 C C . SER A 1 85 ? 9.327 -7.930 -11.078 1.00 91.81 85 SER A C 1
ATOM 645 O O . SER A 1 85 ? 9.131 -7.014 -10.284 1.00 91.81 85 SER A O 1
ATOM 647 N N . CYS A 1 86 ? 9.239 -7.779 -12.397 1.00 95.50 86 CYS A N 1
ATOM 648 C CA . CYS A 1 86 ? 8.811 -6.554 -13.078 1.00 95.50 86 CYS A CA 1
ATOM 649 C C . CYS A 1 86 ? 7.734 -6.803 -14.141 1.00 95.50 86 CYS A C 1
ATOM 651 O O . CYS A 1 86 ? 7.213 -5.865 -14.726 1.00 95.50 86 CYS A O 1
ATOM 653 N N . VAL A 1 87 ? 7.360 -8.058 -14.397 1.00 96.56 87 VAL A N 1
ATOM 654 C CA . VAL A 1 87 ? 6.479 -8.399 -15.530 1.00 96.56 87 VAL A CA 1
ATOM 655 C C . VAL A 1 87 ? 4.993 -8.219 -15.224 1.00 96.56 87 VAL A C 1
ATOM 657 O O . VAL A 1 87 ? 4.173 -8.181 -16.130 1.00 96.56 87 VAL A O 1
ATOM 660 N N . SER A 1 88 ? 4.628 -8.128 -13.943 1.00 95.94 88 SER A N 1
ATOM 661 C CA . SER A 1 88 ? 3.238 -8.000 -13.498 1.00 95.94 88 SER A CA 1
ATOM 662 C C . SER A 1 88 ? 3.104 -6.886 -12.475 1.00 95.94 88 SER A C 1
ATOM 664 O O . SER A 1 88 ? 3.960 -6.746 -11.591 1.00 95.94 88 SER A O 1
ATOM 666 N N . ALA A 1 89 ? 2.005 -6.140 -12.581 1.00 95.75 89 ALA A N 1
ATOM 667 C CA . ALA A 1 89 ? 1.609 -5.199 -11.551 1.00 95.75 89 ALA A CA 1
ATOM 668 C C . ALA A 1 89 ? 1.294 -5.943 -10.245 1.00 95.75 89 ALA A C 1
ATOM 670 O O . ALA A 1 89 ? 0.826 -7.089 -10.254 1.00 95.75 89 ALA A O 1
ATOM 671 N N . ARG A 1 90 ? 1.575 -5.300 -9.114 1.00 95.81 90 ARG A N 1
ATOM 672 C CA . ARG A 1 90 ? 1.306 -5.825 -7.773 1.00 95.81 90 ARG A CA 1
ATOM 673 C C . ARG A 1 90 ? 0.724 -4.720 -6.908 1.00 95.81 90 ARG A C 1
ATOM 675 O O . ARG A 1 90 ? 1.208 -3.597 -6.944 1.00 95.81 90 ARG A O 1
ATOM 682 N N . CYS A 1 91 ? -0.282 -5.064 -6.119 1.00 95.06 91 CYS A N 1
ATOM 683 C CA . CYS A 1 91 ? -0.905 -4.174 -5.147 1.00 95.06 91 CYS A CA 1
ATOM 684 C C . CYS A 1 91 ? -0.585 -4.680 -3.737 1.00 95.06 91 CYS A C 1
ATOM 686 O O . CYS A 1 91 ? -0.380 -5.885 -3.556 1.00 95.06 91 CYS A O 1
ATOM 688 N N . ALA A 1 92 ? -0.537 -3.780 -2.761 1.00 94.50 92 ALA A N 1
ATOM 689 C CA . ALA A 1 92 ? -0.324 -4.131 -1.363 1.00 94.50 92 ALA A CA 1
ATOM 690 C C . ALA A 1 92 ? -1.625 -4.053 -0.554 1.00 94.50 92 ALA A C 1
ATOM 692 O O . ALA A 1 92 ? -2.568 -3.341 -0.905 1.00 94.50 92 ALA A O 1
ATOM 693 N N . VAL A 1 93 ? -1.642 -4.785 0.555 1.00 93.38 93 VAL A N 1
ATOM 694 C CA . VAL A 1 93 ? -2.707 -4.745 1.557 1.00 93.38 93 VAL A CA 1
ATOM 695 C C . VAL A 1 93 ? -2.093 -4.519 2.929 1.00 93.38 93 VAL A C 1
ATOM 697 O O . VAL A 1 93 ? -1.003 -5.020 3.213 1.00 93.38 93 VAL A O 1
ATOM 700 N N . LEU A 1 94 ? -2.810 -3.804 3.789 1.00 90.25 94 LEU A N 1
ATOM 701 C CA . LEU A 1 94 ? -2.559 -3.833 5.223 1.00 90.25 94 LEU A CA 1
ATOM 702 C C . LEU A 1 94 ? -3.243 -5.065 5.808 1.00 90.25 94 LEU A C 1
ATOM 704 O O . LEU A 1 94 ? -4.372 -5.389 5.435 1.00 90.25 94 LEU A O 1
ATOM 708 N N . ARG A 1 95 ? -2.556 -5.747 6.722 1.00 87.94 95 ARG A N 1
ATOM 709 C CA . ARG A 1 95 ? -3.114 -6.873 7.468 1.00 87.94 95 ARG A CA 1
ATOM 710 C C . ARG A 1 95 ? -3.244 -6.489 8.931 1.00 87.94 95 ARG A C 1
ATOM 712 O O . ARG A 1 95 ? -2.241 -6.175 9.564 1.00 87.94 95 ARG A O 1
ATOM 719 N N . LEU A 1 96 ? -4.463 -6.584 9.443 1.00 83.69 96 LEU A N 1
ATOM 720 C CA . LEU A 1 96 ? -4.747 -6.573 10.870 1.00 83.69 96 LEU A CA 1
ATOM 721 C C . LEU A 1 96 ? -4.719 -8.026 11.364 1.00 83.69 96 LEU A C 1
ATOM 723 O O . LEU A 1 96 ? -5.349 -8.898 10.752 1.00 83.69 96 LEU A O 1
ATOM 727 N N . ALA A 1 97 ? -3.912 -8.283 12.392 1.00 76.75 97 ALA A N 1
ATOM 728 C CA . ALA A 1 97 ? -3.669 -9.608 12.957 1.00 76.75 97 ALA A CA 1
ATOM 729 C C . ALA A 1 97 ? -4.437 -9.803 14.262 1.00 76.75 97 ALA A C 1
ATOM 731 O O . ALA A 1 97 ? -4.564 -8.809 15.009 1.00 76.75 97 ALA A O 1
#

Sequence (97 aa):
ACDQRRGSLAWVSGEPELSLLLGLLAETALPAPALFWVGLKRNASTCTHAEQPLRGFSWEGVEGGTAPQEVPAALGRWLQEPRRSCVSARCAVLRLA

pLDDT: mean 87.39, std 9.75, range [53.56, 96.56]

InterPro domains:
  IPR051505 C-type lectin domain-containing protein [PTHR14789] (1-95)

Mean predicted aligned error: 4.81 Å

Foldseek 3Di:
DQVVVVHDFADAQEDVRVVVVLVVVVPDPDPPFDKAFGQWKAAAQQWQDLPDQSRRTAGPPPPPDDGRPDDYSVSSPDPDDDPGDRHHMDTDIDTDD

Secondary structure (DSSP, 8-state):
-TGGGT--S----SHHHHHHHHHHHHTS-PPSSEEEEEEEEE-TTPPP-TTSTTTT-EES--TTS---SS--GGGGS-SSPPPS-SSS-EEEEEEE-

Radius of gyration: 13.82 Å; Cα contacts (8 Å, |Δi|>4): 137; chains: 1; bounding box: 34×29×33 Å

Organism: Regulus satrapa (NCBI:txid13245)